Protein AF-A0A2R9SRA5-F1 (afdb_monomer_lite)

Organism: NCBI:txid715225

InterPro domains:
  IPR003439 ABC transporter-like, ATP-binding domain [PF00005] (27-74)
  IPR027417 P-loop containing nucleoside triphosphate hydrolase [G3DSA:3.40.50.300] (1-86)
  IPR027417 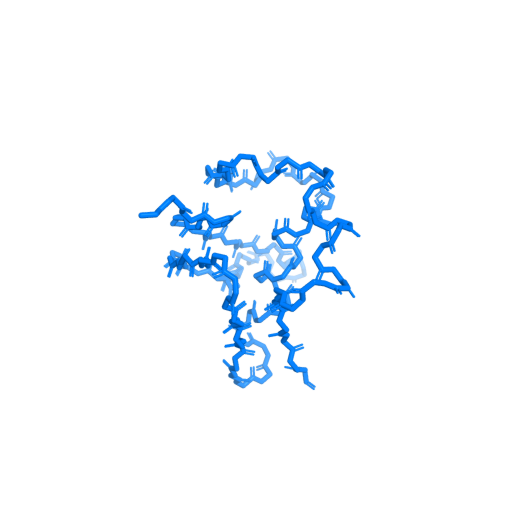P-loop containing nucleoside triphosphate hydrolase [SSF52540] (1-70)
  IPR050319 ABC Transporter ATP-Binding [PTHR43776] (2-61)

Structure (mmCIF, N/CA/C/O backbone):
data_AF-A0A2R9SRA5-F1
#
_entry.id   AF-A0A2R9SRA5-F1
#
loop_
_atom_site.group_PDB
_atom_site.id
_atom_site.type_symbol
_atom_site.label_atom_id
_atom_site.label_alt_id
_atom_site.label_comp_id
_atom_site.label_asym_id
_atom_site.label_entity_id
_atom_site.label_seq_id
_atom_site.pdbx_PDB_ins_code
_atom_site.Cartn_x
_atom_site.Cartn_y
_atom_site.Cartn_z
_atom_site.occupancy
_atom_site.B_iso_or_equiv
_atom_site.auth_seq_id
_atom_site.auth_comp_id
_atom_site.auth_asym_id
_atom_site.auth_atom_id
_atom_site.pdbx_PDB_model_num
ATOM 1 N N . MET A 1 1 ? -18.177 7.475 12.159 1.00 71.88 1 MET A N 1
ATOM 2 C CA . MET A 1 1 ? -16.894 7.559 12.882 1.00 71.88 1 MET A CA 1
ATOM 3 C C . MET A 1 1 ? -15.869 7.993 11.860 1.00 71.88 1 MET A C 1
ATOM 5 O O . MET A 1 1 ? -15.997 7.570 10.718 1.00 71.88 1 MET A O 1
ATOM 9 N N . GLU A 1 2 ? -14.971 8.899 12.230 1.00 82.56 2 GLU A N 1
ATOM 10 C CA . GLU A 1 2 ? -13.873 9.319 11.353 1.00 82.56 2 GLU A CA 1
ATOM 11 C C . GLU A 1 2 ? -12.749 8.272 11.441 1.00 82.56 2 GLU A C 1
ATOM 13 O O . GLU A 1 2 ? -12.453 7.827 12.556 1.00 82.56 2 GLU A O 1
ATOM 18 N N . PRO A 1 3 ? -12.145 7.851 10.314 1.00 85.94 3 PRO A N 1
ATOM 19 C CA . PRO A 1 3 ? -11.025 6.917 10.336 1.00 85.94 3 PRO A CA 1
ATOM 20 C C . PRO A 1 3 ? -9.808 7.537 11.033 1.00 85.94 3 PRO A C 1
ATOM 22 O O . PRO A 1 3 ? -9.520 8.721 10.873 1.00 85.94 3 PRO A O 1
ATOM 25 N N . ILE A 1 4 ? -9.040 6.716 11.754 1.00 87.06 4 ILE A N 1
ATOM 26 C CA . ILE A 1 4 ? -7.762 7.143 12.357 1.00 87.06 4 ILE A CA 1
ATOM 27 C C . ILE A 1 4 ? -6.627 7.191 11.324 1.00 87.06 4 ILE A C 1
ATOM 29 O O . ILE A 1 4 ? -5.597 7.829 11.535 1.00 87.06 4 ILE A O 1
ATOM 33 N N . LEU A 1 5 ? -6.798 6.492 10.201 1.00 83.12 5 LEU A N 1
ATOM 34 C CA . LEU A 1 5 ? -5.910 6.548 9.048 1.00 83.12 5 LEU A CA 1
ATOM 35 C C . LEU A 1 5 ? -6.745 6.363 7.788 1.00 83.12 5 LEU A C 1
ATOM 37 O O . LEU A 1 5 ? -7.391 5.330 7.626 1.00 83.12 5 LEU A O 1
ATOM 41 N N . SER A 1 6 ? -6.664 7.332 6.882 1.00 86.06 6 SER A N 1
ATOM 42 C CA . SER A 1 6 ? -7.163 7.188 5.521 1.00 86.06 6 SER A CA 1
ATOM 43 C C . SER A 1 6 ? -6.018 7.296 4.521 1.00 86.06 6 SER A C 1
ATOM 45 O O . SER A 1 6 ? -5.207 8.226 4.560 1.00 86.06 6 SER A O 1
ATOM 47 N N . ILE A 1 7 ? -5.925 6.309 3.635 1.00 86.94 7 ILE A N 1
ATOM 48 C CA . ILE A 1 7 ? -4.966 6.274 2.540 1.00 86.94 7 ILE A CA 1
ATOM 49 C C . ILE A 1 7 ? -5.739 6.260 1.239 1.00 86.94 7 ILE A C 1
ATOM 51 O O . ILE A 1 7 ? -6.465 5.310 0.952 1.00 86.94 7 ILE A O 1
ATOM 55 N N . HIS A 1 8 ? -5.492 7.276 0.417 1.00 87.75 8 HIS A N 1
ATOM 56 C CA . HIS A 1 8 ? -6.065 7.374 -0.913 1.00 87.75 8 HIS A CA 1
ATOM 57 C C . HIS A 1 8 ? -4.976 7.493 -1.973 1.00 87.75 8 HIS A C 1
ATOM 59 O O . HIS A 1 8 ? -4.053 8.304 -1.864 1.00 87.75 8 HIS A O 1
ATOM 65 N N . ASN A 1 9 ? -5.107 6.709 -3.039 1.00 87.88 9 ASN A N 1
ATOM 66 C CA . ASN A 1 9 ? -4.279 6.756 -4.236 1.00 87.88 9 ASN A CA 1
ATOM 67 C C . ASN A 1 9 ? -2.766 6.604 -3.961 1.00 87.88 9 ASN A C 1
ATOM 69 O O . ASN A 1 9 ? -1.920 7.175 -4.664 1.00 87.88 9 ASN A O 1
ATOM 73 N N . LEU A 1 10 ? -2.390 5.816 -2.947 1.00 87.06 10 LEU A N 1
ATOM 74 C CA . LEU A 1 10 ? -0.993 5.644 -2.565 1.00 87.06 10 LEU A CA 1
ATOM 75 C C . LEU A 1 10 ? -0.218 4.894 -3.651 1.00 87.06 10 LEU A C 1
ATOM 77 O O . LEU A 1 10 ? -0.429 3.708 -3.901 1.00 87.06 10 LEU A O 1
ATOM 81 N N . SER A 1 11 ? 0.713 5.601 -4.288 1.00 87.25 11 SER A N 1
ATOM 82 C CA . SER A 1 11 ? 1.529 5.086 -5.386 1.00 87.25 11 SER A CA 1
ATOM 83 C C . SER A 1 11 ? 3.012 5.341 -5.127 1.00 87.25 11 SER A C 1
ATOM 85 O O . SER A 1 11 ? 3.408 6.424 -4.698 1.00 87.25 11 SER A O 1
ATOM 87 N N . LYS A 1 12 ? 3.866 4.359 -5.431 1.00 86.81 12 LYS A N 1
ATOM 88 C CA . LYS A 1 12 ? 5.324 4.492 -5.305 1.00 86.81 12 LYS A CA 1
ATOM 89 C C . LYS A 1 12 ? 6.026 3.795 -6.453 1.00 86.81 12 LYS A C 1
ATOM 91 O O . LYS A 1 12 ? 5.770 2.628 -6.740 1.00 86.81 12 LYS A O 1
ATOM 96 N N . SER A 1 13 ? 6.968 4.508 -7.061 1.00 89.50 13 SER A N 1
ATOM 97 C CA . SER A 1 13 ? 7.896 3.956 -8.043 1.00 89.50 13 SER A CA 1
ATOM 98 C C . SER A 1 13 ? 9.339 4.150 -7.588 1.00 89.50 13 SER A C 1
ATOM 100 O O . SER A 1 13 ? 9.659 5.144 -6.933 1.00 89.50 13 SER A O 1
ATOM 102 N N . PHE A 1 14 ? 10.201 3.209 -7.955 1.00 87.50 14 PHE A N 1
ATOM 103 C CA . PHE A 1 14 ? 11.641 3.250 -7.730 1.00 87.50 14 PHE A CA 1
ATOM 104 C C . PHE A 1 14 ? 12.376 3.309 -9.060 1.00 87.50 14 PHE A C 1
ATOM 106 O O . PHE A 1 14 ? 11.941 2.704 -10.040 1.00 87.50 14 PHE A O 1
ATOM 113 N N . MET A 1 15 ? 13.499 4.020 -9.075 1.00 87.25 15 MET A N 1
ATOM 114 C CA . MET A 1 15 ? 14.434 3.989 -10.190 1.00 87.25 15 MET A CA 1
ATOM 115 C C . MET A 1 15 ? 15.486 2.916 -9.971 1.00 87.25 15 MET A C 1
ATOM 117 O O . MET A 1 15 ? 16.236 2.963 -8.998 1.00 87.25 15 MET A O 1
ATOM 121 N N . LEU A 1 16 ? 15.557 1.962 -10.894 1.00 88.19 16 LEU A N 1
ATOM 122 C CA . LEU A 1 16 ? 16.673 1.037 -10.993 1.00 88.19 16 LEU A CA 1
ATOM 123 C C . LEU A 1 16 ? 17.735 1.645 -11.905 1.00 88.19 16 LEU A C 1
ATOM 125 O O . LEU A 1 16 ? 17.691 1.464 -13.119 1.00 88.19 16 LEU A O 1
ATOM 129 N N . HIS A 1 17 ? 18.696 2.350 -11.308 1.00 85.12 17 HIS A N 1
ATOM 130 C CA . HIS A 1 17 ? 19.762 3.049 -12.034 1.00 85.12 17 HIS A CA 1
ATOM 131 C C . HIS A 1 17 ? 20.558 2.137 -12.978 1.00 85.12 17 HIS A C 1
ATOM 133 O O . HIS A 1 17 ? 20.876 2.538 -14.089 1.00 85.12 17 HIS A O 1
ATOM 139 N N . ASN A 1 18 ? 20.809 0.887 -12.579 1.00 90.75 18 ASN A N 1
ATOM 140 C CA . ASN A 1 18 ? 21.583 -0.064 -13.387 1.00 90.75 18 ASN A CA 1
ATOM 141 C C . ASN A 1 18 ? 20.848 -0.535 -14.651 1.00 90.75 18 ASN A C 1
ATOM 143 O O . ASN A 1 18 ? 21.473 -1.081 -15.551 1.00 90.75 18 ASN A O 1
ATOM 147 N N . LEU A 1 19 ? 19.523 -0.382 -14.691 1.00 90.00 19 LEU A N 1
ATOM 148 C CA . LEU A 1 19 ? 18.670 -0.831 -15.794 1.00 90.00 19 LEU A CA 1
ATOM 149 C C . LEU A 1 19 ? 17.979 0.340 -16.502 1.00 90.00 19 LEU A C 1
ATOM 151 O O . LEU A 1 19 ? 17.121 0.096 -17.344 1.00 90.00 19 LEU A O 1
ATOM 155 N N . ASP A 1 20 ? 18.297 1.576 -16.100 1.00 89.94 20 ASP A N 1
ATOM 156 C CA . ASP A 1 20 ? 17.612 2.815 -16.487 1.00 89.94 20 ASP A CA 1
ATOM 157 C C . ASP A 1 20 ? 16.079 2.666 -16.549 1.00 89.94 20 ASP A C 1
ATOM 159 O O . ASP A 1 20 ? 15.405 3.042 -17.508 1.00 89.94 20 ASP A O 1
ATOM 163 N N . LYS A 1 21 ? 15.515 2.015 -15.522 1.00 88.44 21 LYS A N 1
ATOM 164 C CA . LYS A 1 21 ? 14.111 1.596 -15.517 1.00 88.44 21 LYS A CA 1
ATOM 165 C C . LYS A 1 21 ? 13.387 2.039 -14.259 1.00 88.44 21 LYS A C 1
ATOM 167 O O . LYS A 1 21 ? 13.833 1.788 -13.140 1.00 88.44 21 LYS A O 1
ATOM 172 N N . HIS A 1 22 ? 12.195 2.595 -14.453 1.00 87.25 22 HIS A N 1
ATOM 173 C CA . HIS A 1 22 ? 11.229 2.793 -13.382 1.00 87.25 22 HIS A CA 1
ATOM 174 C C . HIS A 1 22 ? 10.473 1.490 -13.096 1.00 87.25 22 HIS A C 1
ATOM 176 O O . HIS A 1 22 ? 9.866 0.898 -13.990 1.00 87.25 22 HIS A O 1
ATOM 182 N N . ILE A 1 23 ? 10.463 1.067 -11.834 1.00 89.19 23 ILE A N 1
ATOM 183 C CA . ILE A 1 23 ? 9.587 0.001 -11.347 1.00 89.19 23 ILE A CA 1
ATOM 184 C C . ILE A 1 23 ? 8.530 0.618 -10.452 1.00 89.19 23 ILE A C 1
ATOM 186 O O . ILE A 1 23 ? 8.848 1.259 -9.451 1.00 89.19 23 ILE A O 1
ATOM 190 N N . LYS A 1 24 ? 7.266 0.377 -10.791 1.00 88.06 24 LYS A N 1
ATOM 191 C CA . LYS A 1 24 ? 6.144 0.707 -9.925 1.00 88.06 24 LYS A CA 1
ATOM 192 C C . LYS A 1 24 ? 6.016 -0.377 -8.851 1.00 88.06 24 LYS A C 1
ATOM 194 O O . LYS A 1 24 ? 5.747 -1.527 -9.178 1.00 88.06 24 LYS A O 1
ATOM 199 N N . ALA A 1 25 ? 6.267 -0.020 -7.595 1.00 90.38 25 ALA A N 1
ATOM 200 C CA . ALA A 1 25 ? 6.208 -0.953 -6.470 1.00 90.38 25 ALA A CA 1
ATOM 201 C C . ALA A 1 25 ? 4.805 -1.070 -5.877 1.00 90.38 25 ALA A C 1
ATOM 203 O O . ALA A 1 25 ? 4.417 -2.156 -5.467 1.00 90.38 25 ALA A O 1
ATOM 204 N N . ILE A 1 26 ? 4.063 0.037 -5.843 1.00 90.75 26 ILE A N 1
ATOM 205 C CA . ILE A 1 26 ? 2.637 0.069 -5.504 1.00 90.75 26 ILE A CA 1
ATOM 206 C C . ILE A 1 26 ? 1.930 1.056 -6.430 1.00 90.75 26 ILE A C 1
ATOM 208 O O . ILE A 1 26 ? 2.503 2.092 -6.789 1.00 90.75 26 ILE A O 1
ATOM 212 N N . ASP A 1 27 ? 0.710 0.715 -6.833 1.00 90.94 27 ASP A N 1
ATOM 213 C CA . ASP A 1 27 ? -0.130 1.494 -7.742 1.00 90.94 27 ASP A CA 1
ATOM 214 C C . ASP A 1 27 ? -1.499 1.681 -7.108 1.00 90.94 27 ASP A C 1
ATOM 216 O O . ASP A 1 27 ? -2.206 0.693 -6.937 1.00 90.94 27 ASP A O 1
ATOM 220 N N . ARG A 1 28 ? -1.855 2.928 -6.790 1.00 90.38 28 ARG A N 1
ATOM 221 C CA . ARG A 1 28 ? -3.192 3.322 -6.324 1.00 90.38 28 ARG A CA 1
ATOM 222 C C . ARG A 1 28 ? -3.742 2.410 -5.223 1.00 90.38 28 ARG A C 1
ATOM 224 O O . ARG A 1 28 ? -4.716 1.693 -5.418 1.00 90.38 28 ARG A O 1
ATOM 231 N N . VAL A 1 29 ? -3.050 2.396 -4.088 1.00 87.94 29 VAL A N 1
ATOM 232 C CA . VAL A 1 29 ? -3.519 1.697 -2.890 1.00 87.94 29 VAL A CA 1
ATOM 233 C C . VAL A 1 29 ? -4.467 2.616 -2.124 1.00 87.94 29 VAL A C 1
ATOM 235 O O . VAL A 1 29 ? -4.077 3.729 -1.767 1.00 87.94 29 VAL A O 1
ATOM 238 N N . ASP A 1 30 ? -5.672 2.115 -1.865 1.00 88.62 30 ASP A N 1
ATOM 239 C CA . ASP A 1 30 ? -6.729 2.784 -1.109 1.00 88.62 30 ASP A CA 1
ATOM 240 C C . ASP A 1 30 ? -7.148 1.897 0.072 1.00 88.62 30 ASP A C 1
ATOM 242 O O . ASP A 1 30 ? -7.485 0.729 -0.137 1.00 88.62 30 ASP A O 1
ATOM 246 N N . PHE A 1 31 ? -7.098 2.419 1.300 1.00 87.69 31 PHE A N 1
ATOM 247 C CA . PHE A 1 31 ? -7.692 1.772 2.475 1.00 87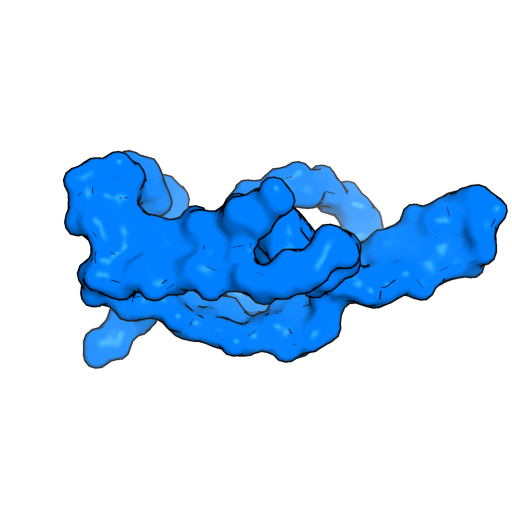.69 31 PHE A CA 1
ATOM 248 C C . PHE A 1 31 ? -7.866 2.750 3.639 1.00 87.69 31 PHE A C 1
ATOM 250 O O . PHE A 1 31 ? -7.170 3.759 3.736 1.00 87.69 31 PHE A O 1
ATOM 257 N N . GLU A 1 32 ? -8.750 2.386 4.559 1.00 87.94 32 GLU A N 1
ATOM 258 C CA . GLU A 1 32 ? -9.017 3.109 5.799 1.00 87.94 32 GLU A CA 1
ATOM 259 C C . GLU A 1 32 ? -8.798 2.178 6.996 1.00 87.94 32 GLU A C 1
ATOM 261 O O . GLU A 1 32 ? -8.888 0.955 6.870 1.00 87.94 32 GLU A O 1
ATOM 266 N N . LEU A 1 33 ? -8.491 2.759 8.152 1.00 84.56 33 LEU A N 1
ATOM 267 C CA . LEU A 1 33 ? -8.392 2.074 9.436 1.00 84.56 33 LEU A CA 1
ATOM 268 C C . LEU A 1 33 ? -9.249 2.837 10.444 1.00 84.56 33 LEU A C 1
ATOM 270 O O . LEU A 1 33 ? -9.010 4.026 10.675 1.00 84.56 33 LEU A O 1
ATOM 274 N N . GLN A 1 34 ? -10.229 2.163 11.042 1.00 88.19 34 GLN A N 1
ATOM 275 C CA . GLN A 1 34 ? -11.032 2.730 12.121 1.00 88.19 34 GLN A CA 1
ATOM 276 C C . GLN A 1 34 ? -10.355 2.519 13.480 1.00 88.19 34 GLN A C 1
ATOM 278 O O . GLN A 1 34 ? -9.439 1.709 13.646 1.00 88.19 34 GLN A O 1
ATOM 283 N N . GLU A 1 35 ? -10.815 3.258 14.484 1.00 84.69 35 GLU A N 1
ATOM 284 C CA . GLU A 1 35 ? -10.413 3.013 15.866 1.00 84.69 35 GLU A CA 1
ATOM 285 C C . GLU A 1 35 ? -10.863 1.611 16.319 1.00 84.69 35 GLU A C 1
ATOM 287 O O . GLU A 1 35 ? -12.004 1.208 16.104 1.00 84.69 35 GLU A O 1
ATOM 292 N N . GLY A 1 36 ? -9.962 0.863 16.951 1.00 85.25 36 GLY A N 1
ATOM 293 C CA . GLY A 1 36 ? -10.171 -0.515 17.400 1.00 85.25 36 GLY A CA 1
ATOM 294 C C . GLY A 1 36 ? -9.907 -1.581 16.333 1.00 85.25 36 GLY A C 1
ATOM 295 O O . GLY A 1 36 ? -10.037 -2.770 16.630 1.00 85.25 36 GLY A O 1
ATOM 296 N N . GLU A 1 37 ? -9.558 -1.194 15.103 1.00 83.50 37 GLU A N 1
ATOM 297 C CA . GLU A 1 37 ? -9.319 -2.132 14.007 1.00 83.50 37 GLU A CA 1
ATOM 298 C C . GLU A 1 37 ? -7.844 -2.518 13.842 1.00 83.50 37 GLU A C 1
ATOM 300 O O . GLU A 1 37 ? -6.904 -1.808 14.216 1.00 83.50 37 GLU A O 1
ATOM 305 N N . PHE A 1 38 ? -7.655 -3.670 13.200 1.00 83.81 38 PHE A N 1
ATOM 306 C CA . PHE A 1 38 ? -6.361 -4.147 12.739 1.00 83.81 38 PHE A CA 1
ATOM 307 C C . PHE A 1 38 ? -6.397 -4.371 11.234 1.00 83.81 38 PHE A C 1
ATOM 309 O O . PHE A 1 38 ? -7.261 -5.084 10.723 1.00 83.81 38 PHE A O 1
ATOM 316 N N . VAL A 1 39 ? -5.401 -3.829 10.533 1.00 84.38 39 VAL A N 1
ATOM 317 C CA . VAL A 1 39 ? -5.200 -4.085 9.103 1.00 84.38 39 VAL A CA 1
ATOM 318 C C . VAL A 1 39 ? -3.942 -4.927 8.918 1.00 84.38 39 VAL A C 1
ATOM 320 O O . VAL A 1 39 ? -2.832 -4.535 9.290 1.00 84.38 39 VAL A O 1
ATOM 323 N N . GLY A 1 40 ? -4.128 -6.106 8.325 1.00 86.19 40 GLY A N 1
ATOM 324 C CA . GLY A 1 40 ? -3.049 -6.997 7.915 1.00 86.19 40 GLY A CA 1
ATOM 325 C C . GLY A 1 40 ? -2.775 -6.877 6.418 1.00 86.19 40 GLY A C 1
ATOM 326 O O . GLY A 1 40 ? -3.677 -7.063 5.603 1.00 86.19 40 GLY A O 1
ATOM 327 N N . ILE A 1 41 ? -1.523 -6.614 6.040 1.00 86.75 41 ILE A N 1
ATOM 328 C CA . ILE A 1 41 ? -1.103 -6.585 4.632 1.00 86.75 41 ILE A CA 1
ATOM 329 C C . ILE A 1 41 ? -0.389 -7.896 4.296 1.00 86.75 41 ILE A C 1
ATOM 331 O O . ILE A 1 41 ? 0.721 -8.146 4.765 1.00 86.75 41 ILE A O 1
ATOM 335 N N . THR A 1 42 ? -0.996 -8.708 3.429 1.00 88.19 42 THR A N 1
ATOM 336 C CA . THR A 1 42 ? -0.448 -9.997 2.974 1.00 88.19 42 THR A CA 1
ATOM 337 C C . THR A 1 42 ? -0.206 -10.023 1.462 1.00 88.19 42 THR A C 1
ATOM 339 O O . THR A 1 42 ? -0.722 -9.198 0.710 1.00 88.19 42 THR A O 1
ATOM 342 N N . GLY A 1 43 ? 0.638 -10.945 0.998 1.00 88.12 43 GLY A N 1
ATOM 343 C CA . GLY A 1 43 ? 1.001 -11.088 -0.412 1.00 88.12 43 GLY A CA 1
ATOM 344 C C . GLY A 1 43 ? 2.384 -11.700 -0.622 1.00 88.12 43 GLY A C 1
ATOM 345 O O . GLY A 1 43 ? 3.182 -11.816 0.309 1.00 88.12 43 GLY A O 1
ATOM 346 N N . LYS A 1 44 ? 2.697 -12.067 -1.870 1.00 92.19 44 LYS A N 1
ATOM 347 C CA . LYS A 1 44 ? 3.990 -12.667 -2.247 1.00 92.19 44 LYS A CA 1
ATOM 348 C C . LYS A 1 44 ? 5.174 -11.737 -1.935 1.00 92.19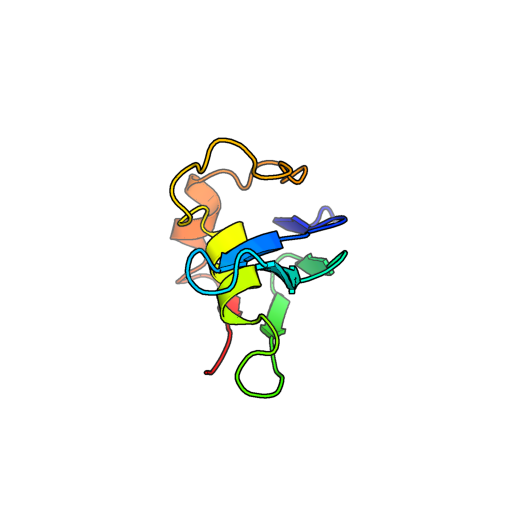 44 LYS A C 1
ATOM 350 O O . LYS A 1 44 ? 5.022 -10.520 -1.795 1.00 92.19 44 LYS A O 1
ATOM 355 N N . SER A 1 45 ? 6.378 -12.301 -1.845 1.00 90.25 45 SER A N 1
ATOM 356 C CA . SER A 1 45 ? 7.601 -11.491 -1.788 1.00 90.25 45 SER A CA 1
ATOM 357 C C . SER A 1 45 ? 7.671 -10.551 -3.000 1.00 90.25 45 SER A C 1
ATOM 359 O O . SER A 1 45 ? 7.324 -10.940 -4.115 1.00 90.25 45 SER A O 1
ATOM 361 N N . GLY A 1 46 ? 8.050 -9.292 -2.767 1.00 87.38 46 GLY A N 1
ATOM 362 C CA . GLY A 1 46 ? 8.110 -8.256 -3.805 1.00 87.38 46 GLY A CA 1
ATOM 363 C C . GLY A 1 46 ? 6.782 -7.576 -4.168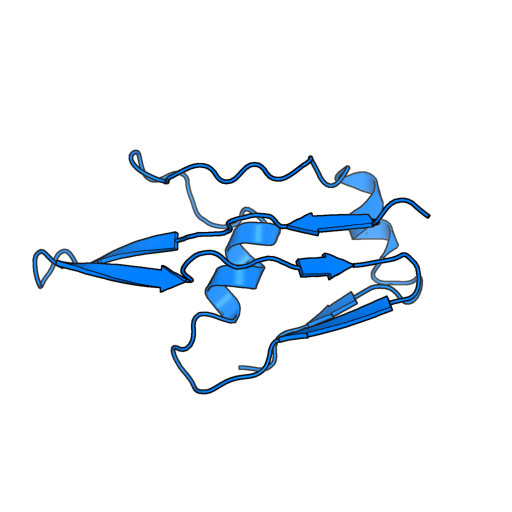 1.00 87.38 46 GLY A C 1
ATOM 364 O O . GLY A 1 46 ? 6.795 -6.678 -5.001 1.00 87.38 46 GLY A O 1
ATOM 365 N N . SER A 1 47 ? 5.651 -7.915 -3.535 1.00 88.88 47 SER A N 1
ATOM 366 C CA . SER A 1 47 ? 4.338 -7.318 -3.860 1.00 88.88 47 SER A CA 1
ATOM 367 C C . SER A 1 47 ? 4.116 -5.883 -3.352 1.00 88.88 47 SER A C 1
ATOM 369 O O . SER A 1 47 ? 3.022 -5.352 -3.501 1.00 88.88 47 SER A O 1
ATOM 371 N N . GLY A 1 48 ? 5.111 -5.266 -2.704 1.00 89.94 48 GLY A N 1
ATOM 372 C CA . GLY A 1 48 ? 5.021 -3.882 -2.222 1.00 89.94 48 GLY A CA 1
ATOM 373 C C . GLY A 1 48 ? 4.569 -3.700 -0.767 1.00 89.94 48 GLY A C 1
ATOM 374 O O . GLY A 1 48 ? 4.473 -2.562 -0.321 1.00 89.94 48 GLY A O 1
ATOM 375 N N . LYS A 1 49 ? 4.380 -4.772 0.022 1.00 91.81 49 LYS A N 1
ATOM 376 C CA . LYS A 1 49 ? 3.943 -4.696 1.440 1.00 91.81 49 LYS A CA 1
ATOM 377 C C . LYS A 1 49 ? 4.795 -3.741 2.287 1.00 91.81 49 LYS A C 1
ATOM 379 O O . LYS A 1 49 ? 4.295 -2.768 2.844 1.00 91.81 49 LYS A O 1
ATOM 384 N N . SER A 1 50 ? 6.113 -3.955 2.313 1.00 89.88 50 SER A N 1
ATOM 385 C CA . SER A 1 50 ? 7.037 -3.078 3.041 1.00 89.88 50 SER A CA 1
ATOM 386 C C . SER A 1 50 ? 7.098 -1.672 2.439 1.00 89.88 50 SER A C 1
ATOM 388 O O . SER A 1 50 ? 7.440 -0.728 3.142 1.00 89.88 50 SER A O 1
ATOM 390 N N . THR A 1 51 ? 6.774 -1.506 1.151 1.00 91.06 51 THR A N 1
ATOM 391 C CA . THR A 1 51 ? 6.682 -0.188 0.509 1.00 91.06 51 THR A CA 1
ATOM 392 C C . THR A 1 51 ? 5.470 0.593 0.994 1.00 91.06 51 THR A C 1
ATOM 394 O O . THR A 1 51 ? 5.605 1.796 1.214 1.00 91.06 51 THR A O 1
ATOM 397 N N . ILE A 1 52 ? 4.333 -0.066 1.228 1.00 89.62 52 ILE A N 1
ATOM 398 C CA . ILE A 1 52 ? 3.153 0.553 1.846 1.00 89.62 52 ILE A CA 1
ATOM 399 C C . ILE A 1 52 ? 3.523 1.031 3.252 1.00 89.62 52 ILE A C 1
ATOM 401 O O . ILE A 1 52 ? 3.487 2.233 3.507 1.00 89.62 52 ILE A O 1
ATOM 405 N N . LEU A 1 53 ? 4.015 0.129 4.112 1.00 88.38 53 LEU A N 1
ATOM 406 C CA . LEU A 1 53 ? 4.399 0.474 5.488 1.00 88.38 53 LEU A CA 1
ATOM 407 C C . LEU A 1 53 ? 5.421 1.615 5.547 1.00 88.38 53 LEU A C 1
ATOM 409 O O . LEU A 1 53 ? 5.246 2.578 6.284 1.00 88.38 53 LEU A O 1
ATOM 413 N N . LYS A 1 54 ? 6.484 1.552 4.738 1.00 87.38 54 LYS A N 1
ATOM 414 C CA . LYS A 1 54 ? 7.520 2.596 4.721 1.00 87.38 54 LYS A CA 1
ATOM 415 C C . LYS A 1 54 ? 7.007 3.942 4.215 1.00 87.38 54 LYS A C 1
ATOM 417 O O . LYS A 1 54 ? 7.546 4.970 4.627 1.00 87.38 54 LYS A O 1
ATOM 422 N N . SER A 1 55 ? 6.008 3.940 3.330 1.00 86.62 55 SER A N 1
ATOM 423 C CA . SER A 1 55 ? 5.356 5.167 2.864 1.00 86.62 55 SER A CA 1
ATOM 424 C C . SER A 1 55 ? 4.500 5.791 3.963 1.00 86.62 55 SER A C 1
ATOM 426 O O . SER A 1 55 ? 4.586 6.998 4.158 1.00 86.62 55 SER A O 1
ATOM 428 N N . ILE A 1 56 ? 3.774 4.970 4.728 1.00 84.31 56 ILE A N 1
ATOM 429 C CA . ILE A 1 56 ? 2.955 5.400 5.874 1.00 84.31 56 ILE A CA 1
ATOM 430 C C . ILE A 1 56 ? 3.835 5.970 6.984 1.00 84.31 56 ILE A C 1
ATOM 432 O O . ILE A 1 56 ? 3.626 7.091 7.431 1.00 84.31 56 ILE A O 1
ATOM 436 N N . TYR A 1 57 ? 4.903 5.258 7.350 1.00 82.75 57 TYR A N 1
ATOM 437 C CA . TYR A 1 57 ? 5.875 5.720 8.347 1.00 82.75 57 TYR A CA 1
ATOM 438 C C . TYR A 1 57 ? 6.795 6.841 7.853 1.00 82.75 57 TYR A C 1
ATOM 440 O O . TYR A 1 57 ? 7.697 7.257 8.576 1.00 82.75 57 TYR A O 1
ATOM 448 N N . ARG A 1 58 ? 6.622 7.300 6.605 1.00 80.44 58 ARG A N 1
ATOM 449 C CA . ARG A 1 58 ? 7.423 8.364 5.983 1.00 80.44 58 ARG A CA 1
ATOM 450 C C . ARG A 1 58 ? 8.942 8.141 6.099 1.00 80.44 58 ARG A C 1
ATOM 452 O O . ARG A 1 58 ? 9.725 9.076 6.214 1.00 80.44 58 ARG A O 1
ATOM 459 N N . THR A 1 59 ? 9.375 6.883 6.023 1.00 80.69 59 THR A N 1
ATOM 460 C CA . THR A 1 59 ? 10.794 6.494 6.186 1.00 80.69 59 THR A CA 1
ATOM 461 C C . THR A 1 59 ? 11.594 6.538 4.886 1.00 80.69 59 THR A C 1
ATOM 463 O O . THR A 1 59 ? 12.817 6.391 4.890 1.00 80.69 59 THR A O 1
ATOM 466 N N . TYR A 1 60 ? 10.936 6.750 3.744 1.00 77.06 60 TYR A N 1
ATOM 467 C CA . TYR A 1 60 ? 11.642 7.015 2.497 1.00 77.06 60 TYR A CA 1
ATOM 468 C C . TYR A 1 60 ? 12.248 8.419 2.524 1.00 77.06 60 TYR A C 1
ATOM 470 O O . TYR A 1 60 ? 11.526 9.410 2.560 1.00 77.06 60 TYR A O 1
ATOM 478 N N . VAL A 1 61 ? 13.576 8.503 2.421 1.00 61.94 61 VAL A N 1
ATOM 479 C CA . VAL A 1 61 ? 14.280 9.776 2.221 1.00 61.94 61 VAL A CA 1
ATOM 480 C C . VAL A 1 61 ? 13.744 10.445 0.949 1.00 61.94 61 VAL A C 1
ATOM 482 O O . VAL A 1 61 ? 13.572 9.784 -0.083 1.00 61.94 61 VAL A O 1
ATOM 485 N N . ASN A 1 62 ? 13.449 11.745 1.030 1.00 51.06 62 ASN A N 1
ATOM 486 C CA . ASN A 1 62 ? 12.938 12.550 -0.080 1.00 51.06 62 ASN A CA 1
ATOM 487 C C . ASN A 1 62 ? 13.858 12.429 -1.305 1.00 51.06 62 ASN A C 1
ATOM 489 O O . ASN A 1 62 ? 14.913 13.056 -1.375 1.00 51.06 62 ASN A O 1
ATOM 493 N N . GLN A 1 63 ? 13.447 11.645 -2.300 1.00 52.56 63 GLN A N 1
ATOM 494 C CA . GLN A 1 63 ? 14.045 11.695 -3.630 1.00 52.56 63 GLN A CA 1
ATOM 495 C C . GLN A 1 63 ? 13.257 12.712 -4.456 1.00 52.56 63 GLN A C 1
ATOM 497 O O . GLN A 1 63 ? 12.030 12.698 -4.429 1.00 52.56 63 GLN A O 1
ATOM 502 N N . ARG A 1 64 ? 13.956 13.593 -5.184 1.00 42.78 64 ARG A N 1
ATOM 503 C CA . ARG A 1 64 ? 13.442 14.817 -5.845 1.00 42.78 64 ARG A CA 1
ATOM 504 C C . ARG A 1 64 ? 12.270 14.635 -6.837 1.00 42.78 64 ARG A C 1
ATOM 506 O O . ARG A 1 64 ? 11.845 15.609 -7.443 1.00 42.78 64 ARG A O 1
ATOM 513 N N . ARG A 1 65 ? 11.749 13.419 -7.028 1.00 39.31 65 ARG A N 1
ATOM 514 C CA . ARG A 1 65 ? 10.596 13.091 -7.885 1.00 39.31 65 ARG A CA 1
ATOM 515 C C . ARG A 1 65 ? 9.704 12.009 -7.273 1.00 39.31 65 ARG A C 1
ATOM 517 O O . ARG A 1 65 ? 9.387 11.011 -7.915 1.00 39.31 65 ARG A O 1
ATOM 524 N N . GLN A 1 66 ? 9.325 12.174 -6.012 1.00 48.28 66 GLN A N 1
ATOM 525 C CA . GLN A 1 66 ? 8.267 11.358 -5.425 1.00 48.28 66 GLN A CA 1
ATOM 526 C C . GLN A 1 66 ? 6.932 12.051 -5.697 1.00 48.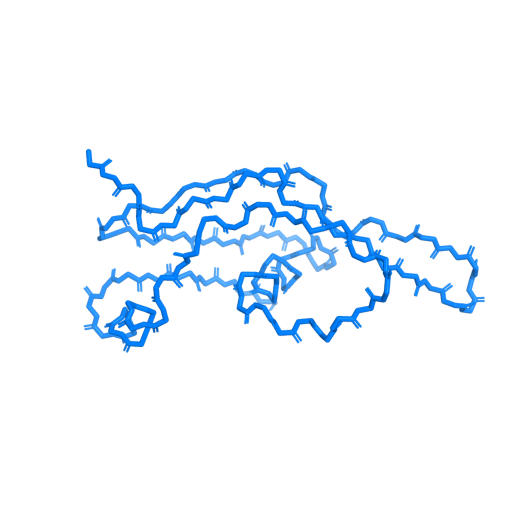28 66 GLN A C 1
ATOM 528 O O . GLN A 1 66 ? 6.755 13.204 -5.314 1.00 48.28 66 GLN A O 1
ATOM 533 N N . HIS A 1 67 ? 6.019 11.367 -6.393 1.00 43.22 67 HIS A N 1
ATOM 534 C CA . HIS A 1 67 ? 4.612 11.763 -6.390 1.00 43.22 67 HIS A CA 1
ATOM 535 C C . HIS A 1 67 ? 4.157 11.713 -4.930 1.00 43.22 67 HIS A C 1
ATOM 537 O O . HIS A 1 67 ? 4.082 10.636 -4.338 1.00 43.22 67 HIS A O 1
ATOM 543 N N . LEU A 1 68 ? 3.996 12.892 -4.331 1.00 40.97 68 LEU A N 1
ATOM 544 C CA . LEU A 1 68 ? 3.454 13.054 -2.993 1.00 40.97 68 LEU A CA 1
ATOM 545 C C . LEU A 1 68 ? 1.996 12.613 -3.035 1.00 40.97 68 LEU A C 1
ATOM 547 O O . LEU A 1 68 ? 1.199 13.130 -3.813 1.00 40.97 68 LEU A O 1
ATOM 551 N N . VAL A 1 69 ? 1.691 11.618 -2.219 1.00 40.84 69 VAL A N 1
ATOM 552 C CA . VAL A 1 69 ? 0.331 11.171 -1.950 1.00 40.84 69 VAL A CA 1
ATOM 553 C C . VAL A 1 69 ? -0.212 12.068 -0.849 1.00 40.84 69 VAL A C 1
ATOM 555 O O . VAL A 1 69 ? 0.528 12.430 0.069 1.00 40.84 69 VAL A O 1
ATOM 558 N N . HIS A 1 70 ? -1.479 12.452 -0.970 1.00 36.47 70 HIS A N 1
ATOM 559 C CA . HIS A 1 70 ? -2.204 13.140 0.085 1.00 36.47 70 HIS A CA 1
ATOM 560 C C . HIS A 1 70 ? -2.362 12.154 1.248 1.00 36.47 70 HIS A C 1
ATOM 562 O O . HIS A 1 70 ? -3.227 11.287 1.229 1.00 36.47 70 HIS A O 1
ATOM 568 N N . LEU A 1 71 ? -1.430 12.208 2.196 1.00 42.16 71 LEU A N 1
ATOM 569 C CA . LEU A 1 71 ? -1.628 11.635 3.516 1.00 42.16 71 LEU A CA 1
ATOM 570 C C . LEU A 1 71 ? -2.327 12.741 4.298 1.00 42.16 71 LEU A C 1
ATOM 572 O O . LEU A 1 71 ? -1.695 13.765 4.564 1.00 42.16 71 LEU A O 1
ATOM 576 N N . GLU A 1 72 ? -3.611 12.579 4.611 1.00 41.53 72 GLU A N 1
ATOM 577 C CA . GLU A 1 72 ? -4.178 13.372 5.699 1.00 41.53 72 GLU A CA 1
ATOM 578 C C . GLU A 1 72 ? -3.347 13.036 6.939 1.00 41.53 72 GLU A C 1
ATOM 580 O O . GLU A 1 72 ? -3.135 11.866 7.267 1.00 41.53 72 GLU A O 1
ATOM 585 N N . GLU A 1 73 ? -2.698 14.060 7.492 1.00 39.00 73 GLU A N 1
ATOM 586 C CA . GLU A 1 73 ? -1.633 13.898 8.474 1.00 39.00 73 GLU A CA 1
ATOM 587 C C . GLU A 1 73 ? -2.119 13.061 9.657 1.00 39.00 73 GLU A C 1
ATOM 589 O O . GLU A 1 73 ? -2.957 13.497 10.444 1.00 39.00 73 GLU A O 1
ATOM 594 N N . ILE A 1 74 ? -1.526 11.877 9.825 1.00 44.41 74 ILE A N 1
ATOM 595 C CA . ILE A 1 74 ? -1.559 11.180 11.106 1.00 44.41 74 ILE A CA 1
ATOM 596 C C . ILE A 1 74 ? -0.896 12.125 12.104 1.00 44.41 74 ILE A C 1
ATOM 598 O O . ILE A 1 74 ? 0.294 12.438 11.969 1.00 44.41 74 ILE A O 1
ATOM 602 N N . ARG A 1 75 ? -1.651 12.588 13.101 1.00 43.72 75 ARG A N 1
ATOM 603 C CA . ARG A 1 75 ? -1.086 13.364 14.202 1.00 43.72 75 ARG A CA 1
ATOM 604 C C . ARG A 1 75 ? -0.016 12.499 14.892 1.00 43.72 75 ARG A C 1
ATOM 606 O O . ARG A 1 75 ? -0.333 11.394 15.339 1.00 43.72 75 ARG A O 1
ATOM 613 N N . PRO A 1 76 ? 1.265 12.920 14.936 1.00 41.53 76 PRO A N 1
ATOM 614 C CA . PRO A 1 76 ? 2.367 12.071 15.411 1.00 41.53 76 PRO A CA 1
ATOM 615 C C . PRO A 1 76 ? 2.177 11.500 16.830 1.00 41.53 76 PRO A C 1
ATOM 617 O O . PRO A 1 76 ? 2.734 10.454 17.174 1.00 41.53 76 PRO A O 1
ATOM 620 N N . ASP A 1 77 ? 1.385 12.181 17.653 1.00 44.72 77 ASP A N 1
ATOM 621 C CA . ASP A 1 77 ? 1.006 11.819 19.018 1.00 44.72 77 ASP A CA 1
ATOM 622 C C . ASP A 1 77 ? -0.005 10.662 19.119 1.00 44.72 77 ASP A C 1
ATOM 624 O O . ASP A 1 77 ? -0.117 10.049 20.184 1.00 44.72 77 ASP A O 1
ATOM 628 N N . GLU A 1 78 ? -0.691 10.296 18.035 1.00 46.50 78 GLU A N 1
ATOM 629 C CA . GLU A 1 78 ? -1.643 9.175 18.033 1.00 46.50 78 GLU A CA 1
ATOM 630 C C . GLU A 1 78 ? -0.975 7.832 17.714 1.00 46.50 78 GLU A C 1
ATOM 632 O O . GLU A 1 78 ? -1.342 6.798 18.277 1.00 46.50 78 GLU A O 1
ATOM 637 N N . PHE A 1 79 ? 0.090 7.834 16.905 1.00 46.09 79 PHE A N 1
ATOM 638 C CA . PHE A 1 79 ? 0.789 6.598 16.538 1.00 46.09 79 PHE A CA 1
ATOM 639 C C . PHE A 1 79 ? 1.549 5.970 17.720 1.00 46.09 79 PHE A C 1
ATOM 641 O O . PHE A 1 79 ? 1.539 4.755 17.913 1.00 46.09 79 PHE A O 1
ATOM 648 N N . SER A 1 80 ? 2.176 6.800 18.557 1.00 42.62 80 SER A N 1
ATOM 649 C CA . SER A 1 80 ? 2.930 6.344 19.734 1.00 42.62 80 SER A CA 1
ATOM 650 C C . SER A 1 80 ? 2.037 5.882 20.895 1.00 42.62 80 SER A C 1
ATOM 652 O O . SER A 1 80 ? 2.501 5.125 21.746 1.00 42.62 80 SER A O 1
ATOM 654 N N . ARG A 1 81 ? 0.749 6.258 20.906 1.00 42.19 81 ARG A N 1
ATOM 655 C CA . ARG A 1 81 ? -0.265 5.698 21.818 1.00 42.19 81 ARG A CA 1
ATOM 656 C C . ARG A 1 81 ? -0.856 4.371 21.318 1.00 42.19 81 ARG A C 1
ATOM 658 O O . ARG A 1 81 ? -1.195 3.530 22.144 1.00 42.19 81 ARG A O 1
ATOM 665 N N . GLY A 1 82 ? -0.910 4.148 20.000 1.00 43.41 82 GLY A N 1
ATOM 666 C CA . GLY A 1 82 ? -1.498 2.954 19.370 1.00 43.41 82 GLY A CA 1
ATOM 667 C C . GLY A 1 82 ? -0.816 1.622 19.707 1.00 43.41 82 GLY A C 1
ATOM 668 O O . GLY A 1 82 ? -1.481 0.597 19.840 1.00 43.41 82 GLY A O 1
ATOM 669 N N . ILE A 1 83 ? 0.499 1.639 19.952 1.00 45.22 83 ILE A N 1
ATOM 670 C CA . ILE A 1 83 ? 1.309 0.447 20.284 1.00 45.22 83 ILE A CA 1
ATOM 671 C C . ILE A 1 83 ? 0.969 -0.192 21.650 1.00 45.22 83 ILE A C 1
ATOM 673 O O . ILE A 1 83 ? 1.559 -1.210 22.008 1.00 45.22 83 ILE A O 1
ATOM 677 N N . GLY A 1 84 ? -0.002 0.357 22.391 1.00 41.69 84 GLY A N 1
ATOM 678 C CA . GLY A 1 84 ? -0.540 -0.214 23.632 1.00 41.69 84 GLY A CA 1
ATOM 679 C C . GLY A 1 84 ? -2.070 -0.179 23.777 1.00 41.69 84 GLY A C 1
ATOM 680 O O . GLY A 1 84 ? -2.563 -0.616 24.813 1.00 41.69 84 GLY A O 1
ATOM 681 N N . THR A 1 85 ? -2.828 0.319 22.788 1.00 41.16 85 THR A N 1
ATOM 682 C CA . THR A 1 85 ? -4.295 0.513 22.887 1.00 41.16 85 THR A CA 1
ATOM 683 C C . THR A 1 85 ? -5.134 -0.407 21.996 1.00 41.16 85 THR A C 1
ATOM 685 O O . THR A 1 85 ? -6.357 -0.327 22.041 1.00 41.16 85 THR A O 1
ATOM 688 N N . GLY A 1 86 ? -4.515 -1.316 21.234 1.00 44.50 86 GLY A N 1
ATOM 689 C CA . GLY A 1 86 ? -5.244 -2.287 20.406 1.00 44.50 86 GLY A CA 1
ATOM 690 C C . GLY A 1 86 ? -5.526 -1.840 18.967 1.00 44.50 86 GLY A C 1
ATOM 691 O O . GLY A 1 86 ? -6.354 -2.460 18.318 1.00 44.50 86 GLY A O 1
ATOM 692 N N . ASN A 1 87 ? -4.821 -0.822 18.459 1.00 44.59 87 ASN A N 1
ATOM 693 C CA . ASN A 1 87 ? -4.820 -0.451 17.038 1.00 44.59 87 ASN A CA 1
ATOM 694 C C . ASN A 1 87 ? -3.465 -0.830 16.428 1.00 44.59 87 ASN A C 1
ATOM 696 O O . ASN A 1 87 ? -2.425 -0.555 17.032 1.00 44.59 87 ASN A O 1
ATOM 700 N N . GLY A 1 88 ? -3.433 -1.429 15.233 1.00 52.00 88 GLY A N 1
ATOM 701 C CA . GLY A 1 88 ? -2.156 -1.822 14.632 1.00 52.00 88 GLY A CA 1
ATOM 702 C C . GLY A 1 88 ? -2.187 -2.117 13.136 1.00 52.00 88 GLY A C 1
ATOM 703 O O . GLY A 1 88 ? -3.124 -2.717 12.612 1.00 52.00 88 GLY A O 1
ATOM 704 N N . LEU A 1 89 ? -1.108 -1.716 12.458 1.00 48.88 89 LEU A N 1
ATOM 705 C CA . LEU A 1 89 ? -0.829 -2.041 11.062 1.00 48.88 89 LEU A CA 1
ATOM 706 C C . LEU A 1 89 ? 0.382 -2.976 11.005 1.00 48.88 89 LEU A C 1
ATOM 708 O O . LEU A 1 89 ? 1.496 -2.584 11.363 1.00 48.88 89 LEU A O 1
ATOM 712 N N . PHE A 1 90 ? 0.169 -4.199 10.525 1.00 54.06 90 PHE A N 1
ATOM 713 C CA . PHE A 1 90 ? 1.206 -5.228 10.461 1.00 54.06 90 PHE A CA 1
ATOM 714 C C . PHE A 1 90 ? 1.374 -5.740 9.027 1.00 54.06 90 PHE A C 1
ATOM 716 O O . PHE A 1 90 ? 0.403 -5.954 8.299 1.00 54.06 90 PHE A O 1
ATOM 723 N N . ALA A 1 91 ? 2.625 -5.962 8.623 1.00 44.19 91 ALA A N 1
ATOM 724 C CA . ALA A 1 91 ? 2.941 -6.739 7.431 1.00 44.19 91 ALA A CA 1
ATOM 725 C C . ALA A 1 91 ? 4.027 -7.756 7.776 1.00 44.19 91 ALA A C 1
ATOM 727 O O . ALA A 1 91 ? 5.145 -7.379 8.131 1.00 44.19 91 ALA A O 1
ATOM 728 N N . GLU A 1 92 ? 3.703 -9.037 7.646 1.00 38.91 92 GLU A N 1
ATOM 729 C CA . GLU A 1 92 ? 4.699 -10.105 7.693 1.00 38.91 92 GLU A CA 1
ATOM 730 C C . GLU A 1 92 ? 5.440 -10.152 6.348 1.00 38.91 92 GLU A C 1
ATOM 732 O O . GLU A 1 92 ? 4.841 -9.952 5.283 1.00 38.91 92 GLU A O 1
ATOM 737 N N . THR A 1 93 ? 6.765 -10.326 6.389 1.00 43.66 93 THR A N 1
ATOM 738 C CA . THR A 1 93 ? 7.608 -10.454 5.186 1.00 43.66 93 THR A CA 1
ATOM 739 C C . THR A 1 93 ? 7.981 -11.902 4.958 1.00 43.66 93 THR A C 1
ATOM 741 O O . THR A 1 93 ? 8.388 -12.545 5.947 1.00 43.66 93 THR A O 1
#

pLDDT: mean 71.96, std 20.65, range [36.47, 92.19]

Radius of gyration: 14.36 Å; chains: 1; bounding box: 38×28×40 Å

Secondary structure (DSSP, 8-state):
---SEEEEEEEEEEEEGGGTEEEEEEEEE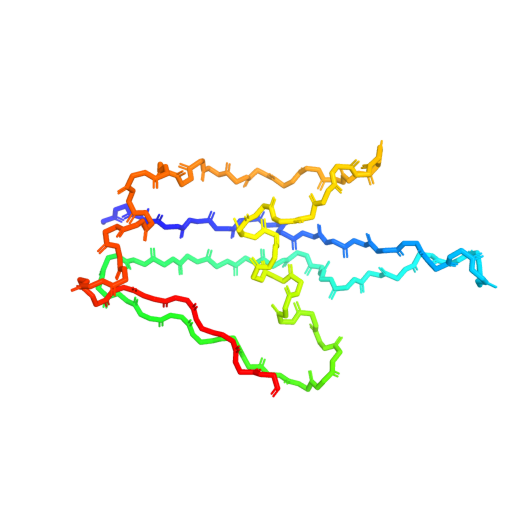EEEE-TT-EEE---STTSSHHHHHHHHTT-S---TT-----B----HHHHHHHTTTT-EEE---

Foldseek 3Di:
DDFLWWFFQDWDWDQPPVVRDIDTQDGTDTDTHHPLDEDEDDDDPSNCLVVVVCVLVVVDDDDPDTPDGPTPDNPPVVVVVCVPRRYDYDYDD

Sequence (93 aa):
MEPILSIHNLSKSFMLHNLDKHIKAIDRVDFELQEGEFVGITGKSGSGKSTILKSIYRTYVNQRRQHLVHLEEIRPDEFSRGIGTGNGLFAET